Protein AF-X6PDL7-F1 (afdb_monomer_lite)

Secondary structure (DSSP, 8-state):
-PPPPPPHHHHHHHHHHHHHHHSHHHHHHHHHHHHHHHHHHHHHHHTT-EE-S-TT-SEEEEEES-TTHHHHHHHHHHHTT--EEEEE---STT--PEEEEEE--

Sequence (105 aa):
MFSSGLSPPCVAQVLAAFQVIKTDTGKQRMQRLIKNSNLLRQVLRERGFHVMGDEDSAVVPVIIGHPAKMPAFSRKCLEKGVKQNLRSQQYKQSQKKFFFFFFFG

pLDDT: mean 80.41, std 16.52, range [37.81, 96.12]

Organism: Reticulomyxa filosa (NCBI:txid46433)

Foldseek 3Di:
DDDDDDDPVVVVVVVVVVVCCPDPNNVVVLVVLLVVLQVVLVVCVVVVWDWDDDRSDSKIKTKDQDPVCVVVVCVVCVVVVFDWDKDFDDDDDDTTIIIIIGGDD

Radius of gyration: 18.27 Å; chains: 1; bounding box: 45×26×52 Å

Structure (mmCIF, N/CA/C/O backbone):
data_AF-X6PDL7-F1
#
_entry.id   AF-X6PDL7-F1
#
loop_
_atom_site.group_PDB
_atom_site.id
_atom_site.type_symbol
_atom_site.label_atom_id
_atom_site.label_alt_id
_atom_site.label_comp_id
_atom_site.label_asym_id
_atom_site.label_entity_id
_atom_site.label_seq_id
_atom_site.pdbx_PDB_ins_code
_atom_site.Cartn_x
_atom_site.Cartn_y
_atom_site.Cartn_z
_atom_site.occupancy
_atom_site.B_iso_or_equiv
_atom_site.auth_seq_id
_atom_site.auth_comp_id
_atom_site.auth_asym_id
_atom_site.auth_atom_id
_atom_site.pdbx_PDB_model_num
ATOM 1 N N . MET A 1 1 ? 11.871 -3.046 31.155 1.00 40.31 1 MET A N 1
ATOM 2 C CA . MET A 1 1 ? 11.645 -2.028 30.105 1.00 40.31 1 MET A CA 1
ATOM 3 C C . MET A 1 1 ? 10.249 -1.468 30.310 1.00 40.31 1 MET A C 1
ATOM 5 O O . MET A 1 1 ? 9.304 -2.236 30.212 1.00 40.31 1 MET A O 1
ATOM 9 N N . PHE A 1 2 ? 10.112 -0.187 30.648 1.00 44.44 2 PHE A N 1
ATOM 10 C CA . PHE A 1 2 ? 8.810 0.483 30.663 1.00 44.44 2 PHE A CA 1
ATOM 11 C C . PHE A 1 2 ? 8.654 1.215 29.328 1.00 44.44 2 PHE A C 1
ATOM 13 O O . PHE A 1 2 ? 9.497 2.036 28.976 1.00 44.44 2 PHE A O 1
ATOM 20 N N . SER A 1 3 ? 7.633 0.853 28.552 1.00 73.62 3 SER A N 1
ATOM 21 C CA . SER A 1 3 ? 7.269 1.553 27.320 1.00 73.62 3 SER A CA 1
ATOM 22 C C . SER A 1 3 ? 6.230 2.606 27.677 1.00 73.62 3 SER A C 1
ATOM 24 O O . SER A 1 3 ? 5.168 2.275 28.203 1.00 73.62 3 SER A O 1
ATOM 26 N N . SER A 1 4 ? 6.548 3.874 27.433 1.00 76.38 4 SER A N 1
ATOM 27 C CA . SER A 1 4 ? 5.567 4.954 27.510 1.00 76.38 4 SER A CA 1
ATOM 28 C C . SER A 1 4 ? 4.459 4.685 26.489 1.00 76.38 4 SER A C 1
ATOM 30 O O . SER A 1 4 ? 4.750 4.407 25.325 1.00 76.38 4 SER A O 1
ATOM 32 N N . GLY A 1 5 ? 3.199 4.741 26.927 1.00 82.31 5 GLY A N 1
ATOM 33 C CA . GLY A 1 5 ? 2.045 4.546 26.048 1.00 82.31 5 GLY A CA 1
ATOM 34 C C . GLY A 1 5 ? 1.982 5.585 24.922 1.00 82.31 5 GLY A C 1
ATOM 35 O O . GLY A 1 5 ? 2.583 6.657 25.006 1.00 82.31 5 GLY A O 1
ATOM 36 N N . LEU A 1 6 ? 1.235 5.268 23.859 1.00 87.00 6 LEU A N 1
ATOM 37 C CA . LEU A 1 6 ? 0.948 6.217 22.780 1.00 87.00 6 LEU A CA 1
ATOM 38 C C . LEU A 1 6 ? 0.281 7.480 23.342 1.00 87.00 6 LEU A C 1
ATOM 40 O O . LEU A 1 6 ? -0.514 7.406 24.281 1.00 87.00 6 LEU A O 1
ATOM 44 N N . SER A 1 7 ? 0.571 8.638 22.748 1.00 92.06 7 SER A N 1
ATOM 45 C CA . SER A 1 7 ? -0.055 9.889 23.174 1.00 92.06 7 SER A CA 1
ATOM 46 C C . SER A 1 7 ? -1.585 9.817 22.994 1.00 92.06 7 SER A C 1
ATOM 48 O O . SER A 1 7 ? -2.059 9.244 22.004 1.00 92.06 7 SER A O 1
ATOM 50 N N . PRO A 1 8 ? -2.380 10.416 23.904 1.00 90.62 8 PRO A N 1
ATOM 51 C CA . PRO A 1 8 ? -3.838 10.442 23.790 1.00 90.62 8 PRO A CA 1
ATOM 52 C C . PRO A 1 8 ? -4.382 10.848 22.403 1.00 90.62 8 PRO A C 1
ATOM 54 O O . PRO A 1 8 ? -5.282 10.159 21.914 1.00 90.62 8 PRO A O 1
ATOM 57 N N . PRO A 1 9 ? -3.847 11.878 21.704 1.00 92.56 9 PRO A N 1
ATOM 58 C CA . PRO A 1 9 ? -4.336 12.220 20.368 1.00 92.56 9 PRO A CA 1
ATOM 59 C C . PRO A 1 9 ? -4.040 11.141 19.316 1.00 92.56 9 PRO A C 1
ATOM 61 O O . PRO A 1 9 ? -4.887 10.893 18.460 1.00 92.56 9 PRO A O 1
ATOM 64 N N . CYS A 1 10 ? -2.892 10.454 19.379 1.00 92.56 10 CYS A N 1
ATOM 65 C CA . CYS A 1 10 ? -2.592 9.357 18.456 1.00 92.56 10 CYS A CA 1
ATOM 66 C C . CYS A 1 10 ? -3.558 8.182 18.652 1.00 92.56 10 CYS A C 1
ATOM 68 O O . CYS A 1 10 ? -4.046 7.616 17.675 1.00 92.56 10 CYS A O 1
ATOM 70 N N . VAL A 1 11 ? -3.885 7.843 19.903 1.00 93.38 11 VAL A N 1
ATOM 71 C CA . VAL A 1 11 ? -4.859 6.780 20.203 1.00 93.38 11 VAL A CA 1
ATOM 72 C C . VAL A 1 11 ? -6.247 7.154 19.680 1.00 93.38 11 VAL A C 1
ATOM 74 O O . VAL A 1 11 ? -6.884 6.346 19.006 1.00 93.38 11 VAL A O 1
ATOM 77 N N . ALA A 1 12 ? -6.700 8.389 19.918 1.00 93.38 12 ALA A N 1
ATOM 78 C CA . ALA A 1 12 ? -7.985 8.873 19.414 1.00 93.38 12 ALA A CA 1
ATOM 79 C C . ALA A 1 12 ? -8.073 8.826 17.876 1.00 93.38 12 ALA A C 1
ATOM 81 O O . ALA A 1 12 ? -9.084 8.383 17.331 1.00 93.38 12 ALA A O 1
ATOM 82 N N . GLN A 1 13 ? -7.004 9.211 17.170 1.00 94.50 13 GLN A N 1
ATOM 83 C CA . GLN A 1 13 ? -6.942 9.133 15.706 1.00 94.50 13 GLN A CA 1
ATOM 84 C C . GLN A 1 13 ? -7.043 7.693 15.194 1.00 94.50 13 GLN A C 1
ATOM 86 O O . GLN A 1 13 ? -7.795 7.422 14.257 1.00 94.50 13 GLN A O 1
ATOM 91 N N . VAL A 1 14 ? -6.325 6.759 15.823 1.00 93.81 14 VAL A N 1
ATOM 92 C CA . VAL A 1 14 ? -6.379 5.334 15.466 1.00 93.81 14 VAL A CA 1
ATOM 93 C C . VAL A 1 14 ? -7.789 4.774 15.681 1.00 93.81 14 VAL A C 1
ATOM 95 O O . VAL A 1 14 ? -8.319 4.085 14.808 1.00 93.81 14 VAL A O 1
ATOM 98 N N . LEU A 1 15 ? -8.439 5.113 16.800 1.00 94.69 15 LEU A N 1
ATOM 99 C CA . LEU A 1 15 ? -9.817 4.697 17.080 1.00 94.69 15 LEU A CA 1
ATOM 100 C C . LEU A 1 15 ? -10.809 5.255 16.052 1.00 94.69 15 LEU A C 1
ATOM 102 O O . LEU A 1 15 ? -11.639 4.502 15.537 1.00 94.69 15 LEU A O 1
ATOM 106 N N . ALA A 1 16 ? -10.696 6.538 15.702 1.00 93.44 16 ALA A N 1
ATOM 107 C CA . ALA A 1 16 ? -11.534 7.158 14.680 1.00 93.44 16 ALA A CA 1
ATOM 108 C C . ALA A 1 16 ? -11.345 6.491 13.305 1.00 93.44 16 ALA A C 1
ATOM 110 O O . ALA A 1 16 ? -12.324 6.187 12.622 1.00 93.44 16 ALA A O 1
ATOM 111 N N . ALA A 1 17 ? -10.103 6.180 12.916 1.00 93.50 17 ALA A N 1
ATOM 112 C CA . ALA A 1 17 ? -9.821 5.466 11.671 1.00 93.50 17 ALA A CA 1
ATOM 113 C C . ALA A 1 17 ? -10.500 4.085 11.636 1.00 93.50 17 ALA A C 1
ATOM 115 O O . ALA A 1 17 ? -11.139 3.735 10.640 1.00 93.50 17 ALA A O 1
ATOM 116 N N . PHE A 1 18 ? -10.444 3.322 12.733 1.00 95.06 18 PHE A N 1
ATOM 117 C CA . PHE A 1 18 ? -11.134 2.032 12.827 1.00 95.06 18 PHE A CA 1
ATOM 118 C C . PHE A 1 18 ? -12.655 2.153 12.729 1.00 95.06 18 PHE A C 1
ATOM 120 O O . PHE A 1 18 ? -13.296 1.294 12.120 1.00 95.06 18 PHE A O 1
ATOM 127 N N . GLN A 1 19 ? -13.243 3.203 13.303 1.00 95.25 19 GLN A N 1
ATOM 128 C CA . GLN A 1 19 ? -14.677 3.462 13.171 1.00 95.25 19 GLN A CA 1
ATOM 129 C C . GLN A 1 19 ? -15.049 3.746 11.711 1.00 95.25 19 GLN A C 1
ATOM 131 O O . GLN A 1 19 ? -15.981 3.133 11.194 1.00 95.25 19 GLN A O 1
ATOM 136 N N . VAL A 1 20 ? -14.274 4.584 11.013 1.00 94.50 20 VAL A N 1
ATOM 137 C CA . VAL A 1 20 ? -14.504 4.909 9.595 1.00 94.50 20 VAL A CA 1
ATOM 138 C C . VAL A 1 20 ? -14.408 3.670 8.706 1.00 94.50 20 VAL A C 1
ATOM 140 O O . VAL A 1 20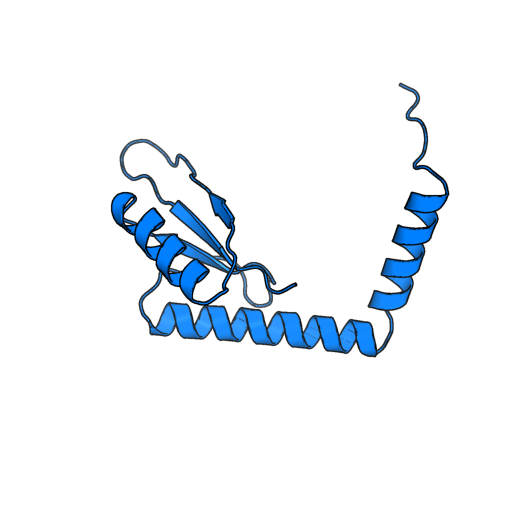 ? -15.265 3.480 7.844 1.00 94.50 20 VAL A O 1
ATOM 143 N N . ILE A 1 21 ? -13.421 2.795 8.922 1.00 93.62 21 ILE A N 1
ATOM 144 C CA . ILE A 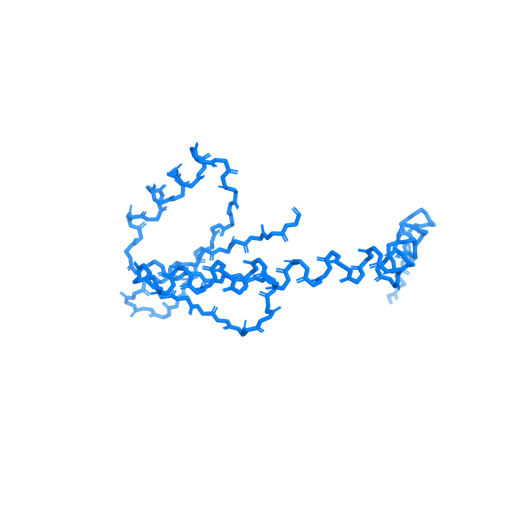1 21 ? -13.242 1.570 8.120 1.00 93.62 21 ILE A CA 1
ATOM 145 C C . ILE A 1 21 ? -14.478 0.656 8.195 1.00 93.62 21 ILE A C 1
ATOM 147 O O . ILE A 1 21 ? -14.819 0.010 7.205 1.00 93.62 21 ILE A O 1
ATOM 151 N N . LYS A 1 22 ? -15.178 0.629 9.337 1.00 93.75 22 LYS A N 1
ATOM 152 C CA . LYS A 1 22 ? -16.377 -0.202 9.547 1.00 93.75 22 LYS A CA 1
ATOM 153 C C . LYS A 1 22 ? -17.646 0.358 8.895 1.00 93.75 22 LYS A C 1
ATOM 155 O O . LYS A 1 22 ? -18.593 -0.403 8.696 1.00 93.75 22 LYS A O 1
ATOM 160 N N . THR A 1 23 ? -17.675 1.650 8.566 1.00 96.12 23 THR A N 1
ATOM 161 C CA . THR A 1 23 ? -18.816 2.279 7.877 1.00 96.12 23 THR A CA 1
ATOM 162 C C . THR A 1 23 ? -18.996 1.733 6.461 1.00 96.12 23 THR A C 1
ATOM 164 O O . THR A 1 23 ? -18.060 1.198 5.861 1.00 96.12 23 THR A O 1
ATOM 167 N N . ASP A 1 24 ? -20.176 1.929 5.874 1.00 95.69 24 ASP A N 1
ATOM 168 C CA . ASP A 1 24 ? -20.428 1.528 4.486 1.00 95.69 24 ASP A CA 1
ATOM 169 C C . ASP A 1 24 ? -19.534 2.282 3.497 1.00 95.69 24 ASP A C 1
ATOM 171 O O . ASP A 1 24 ? -19.018 1.689 2.550 1.00 95.69 24 ASP A O 1
ATOM 175 N N . THR A 1 25 ? -19.230 3.552 3.773 1.00 93.38 25 THR A N 1
ATOM 176 C CA . THR A 1 25 ? -18.228 4.321 3.024 1.00 93.38 25 THR A CA 1
ATOM 177 C C . THR A 1 25 ? -16.844 3.670 3.103 1.00 93.38 25 THR A C 1
ATOM 179 O O . THR A 1 25 ? -16.149 3.575 2.091 1.00 93.38 25 THR A O 1
ATOM 182 N N . GLY A 1 26 ? -16.435 3.190 4.283 1.00 93.06 26 GLY A N 1
ATOM 183 C CA . GLY A 1 26 ? -15.182 2.455 4.482 1.00 93.06 26 GLY A CA 1
ATOM 184 C C . GLY A 1 26 ? -15.129 1.161 3.668 1.00 93.06 26 GLY A C 1
ATOM 185 O O . GLY A 1 26 ? -14.170 0.932 2.926 1.00 93.06 26 GLY A O 1
ATOM 186 N N . LYS A 1 27 ? -16.202 0.364 3.711 1.00 94.44 27 LYS A N 1
ATOM 187 C CA . LYS A 1 27 ? -16.344 -0.863 2.908 1.00 94.44 27 LYS A CA 1
ATOM 188 C C . LYS A 1 27 ? -16.297 -0.579 1.406 1.00 94.44 27 LYS A C 1
ATOM 190 O O . LYS A 1 27 ? -15.583 -1.264 0.679 1.00 94.44 27 LYS A O 1
ATOM 195 N N . GLN A 1 28 ? -16.996 0.455 0.934 1.00 95.50 28 GLN A N 1
ATOM 196 C CA . GLN A 1 28 ? -16.973 0.858 -0.475 1.00 95.50 28 GLN A CA 1
ATOM 197 C C . GLN A 1 28 ? -15.573 1.289 -0.927 1.00 95.50 28 GLN A C 1
ATOM 199 O O . GLN A 1 28 ? -15.141 0.917 -2.018 1.00 95.50 28 GLN A O 1
ATOM 204 N N . ARG A 1 29 ? -14.839 2.047 -0.098 1.00 93.50 29 ARG A N 1
ATOM 205 C CA . ARG A 1 29 ? -13.443 2.425 -0.380 1.00 93.50 29 ARG A CA 1
ATOM 206 C C . ARG A 1 29 ? -12.547 1.193 -0.485 1.00 93.50 29 ARG A C 1
ATOM 208 O O . ARG A 1 29 ? -11.782 1.100 -1.440 1.00 93.50 29 ARG A O 1
ATOM 215 N N . MET A 1 30 ? -12.698 0.228 0.423 1.00 93.19 30 MET A N 1
ATOM 216 C CA . MET A 1 30 ? -11.947 -1.031 0.383 1.00 93.19 30 MET A CA 1
ATOM 217 C C . MET A 1 30 ? -12.248 -1.840 -0.886 1.00 93.19 30 MET A C 1
ATOM 219 O O . MET A 1 30 ? -11.337 -2.289 -1.573 1.00 93.19 30 MET A O 1
ATOM 223 N N . GLN A 1 31 ? -13.523 -1.971 -1.258 1.00 93.56 31 GLN A N 1
ATOM 224 C CA . GLN A 1 31 ? -13.911 -2.668 -2.487 1.00 93.56 31 GLN A CA 1
ATOM 225 C C . GLN A 1 31 ? -13.364 -1.981 -3.743 1.00 93.56 31 GLN A C 1
ATOM 227 O O . GLN A 1 31 ? -12.919 -2.656 -4.668 1.00 93.56 31 GLN A O 1
ATOM 232 N N . ARG A 1 32 ? -13.385 -0.642 -3.791 1.00 93.81 32 ARG A N 1
ATOM 233 C CA . ARG A 1 32 ? -12.783 0.124 -4.894 1.00 93.81 32 ARG A CA 1
ATOM 234 C C . ARG A 1 32 ? -11.276 -0.091 -4.959 1.00 93.81 32 ARG A C 1
ATOM 236 O O . ARG A 1 32 ? -10.759 -0.286 -6.052 1.00 93.81 32 ARG A O 1
ATOM 243 N N . LEU A 1 33 ? -10.595 -0.098 -3.814 1.00 93.00 33 LEU A N 1
ATOM 244 C CA . LEU A 1 33 ? -9.162 -0.369 -3.732 1.00 93.00 33 LEU A CA 1
ATOM 245 C C . LEU A 1 33 ? -8.822 -1.738 -4.332 1.00 93.00 33 LEU A C 1
ATOM 247 O O . LEU A 1 33 ? -8.006 -1.813 -5.244 1.00 93.00 33 LEU A O 1
ATOM 251 N N . ILE A 1 34 ? -9.516 -2.790 -3.895 1.00 92.50 34 ILE A N 1
ATOM 252 C CA . ILE A 1 34 ? -9.329 -4.157 -4.400 1.00 92.50 34 ILE A CA 1
ATOM 253 C C . ILE A 1 34 ? -9.563 -4.221 -5.916 1.00 92.50 34 ILE A C 1
ATOM 255 O O . ILE A 1 34 ? -8.706 -4.695 -6.663 1.00 92.50 34 ILE A O 1
ATOM 259 N N . LYS A 1 35 ? -10.689 -3.671 -6.393 1.00 93.69 35 LYS A N 1
ATOM 260 C CA . LYS A 1 35 ? -11.023 -3.645 -7.826 1.00 93.69 35 LYS A CA 1
ATOM 261 C C . LYS A 1 35 ? -9.961 -2.919 -8.652 1.00 93.69 35 LYS A C 1
ATOM 263 O O . LYS A 1 35 ? -9.547 -3.428 -9.690 1.00 93.69 35 LYS A O 1
ATOM 268 N N . ASN A 1 36 ? -9.499 -1.760 -8.188 1.00 92.00 36 ASN A N 1
ATOM 269 C CA . ASN A 1 36 ? -8.486 -0.970 -8.885 1.00 92.00 36 ASN A CA 1
ATOM 270 C C . ASN A 1 36 ? -7.129 -1.685 -8.918 1.00 92.00 36 ASN A C 1
ATOM 272 O O . ASN A 1 36 ? -6.471 -1.697 -9.959 1.00 92.00 36 ASN A O 1
ATOM 276 N N . SER A 1 37 ? -6.720 -2.313 -7.813 1.00 91.56 37 SER A N 1
ATOM 277 C CA . SER A 1 37 ? -5.467 -3.069 -7.750 1.00 91.56 37 SER A CA 1
ATOM 278 C C . SER A 1 37 ? -5.486 -4.285 -8.675 1.00 91.56 37 SER A C 1
ATOM 280 O O . SER A 1 37 ? -4.515 -4.509 -9.400 1.00 91.56 37 SER A O 1
ATOM 282 N N . ASN A 1 38 ? -6.598 -5.021 -8.727 1.00 92.56 38 ASN A N 1
ATOM 283 C CA . ASN A 1 38 ? -6.746 -6.164 -9.630 1.00 92.56 38 ASN A CA 1
ATOM 284 C C . ASN A 1 38 ? -6.785 -5.725 -11.101 1.00 92.56 38 ASN A C 1
ATOM 286 O O . ASN A 1 38 ? -6.111 -6.330 -11.934 1.00 92.56 38 ASN A O 1
ATOM 290 N N . LEU A 1 39 ? -7.477 -4.623 -11.415 1.00 92.44 39 LEU A N 1
ATOM 291 C CA . LEU A 1 39 ? -7.474 -4.044 -12.761 1.00 92.44 39 LEU A CA 1
ATOM 292 C C . LEU A 1 39 ? -6.057 -3.647 -13.196 1.00 92.44 39 LEU A C 1
ATOM 294 O O . LEU A 1 39 ? -5.629 -3.987 -14.297 1.00 92.44 39 LEU A O 1
ATOM 298 N N . LEU A 1 40 ? -5.298 -2.966 -12.331 1.00 91.06 40 LEU A N 1
ATOM 299 C CA . LEU A 1 40 ? -3.915 -2.605 -12.638 1.00 91.06 40 LEU A CA 1
ATOM 300 C C . LEU A 1 40 ? -3.055 -3.854 -12.873 1.00 91.06 40 LEU A C 1
ATOM 302 O O . LEU A 1 40 ? -2.289 -3.899 -13.838 1.00 91.06 40 LEU A O 1
ATOM 306 N N . ARG A 1 41 ? -3.174 -4.866 -12.006 1.00 91.75 41 ARG A N 1
ATOM 307 C CA . ARG A 1 41 ? -2.440 -6.133 -12.126 1.00 91.75 41 ARG A CA 1
ATOM 308 C C . ARG A 1 41 ? -2.736 -6.818 -13.457 1.00 91.75 41 ARG A C 1
ATOM 310 O O . ARG A 1 41 ? -1.797 -7.220 -14.143 1.00 91.75 41 ARG A O 1
ATOM 317 N N . GLN A 1 42 ? -4.010 -6.904 -13.832 1.00 92.69 42 GLN A N 1
ATOM 318 C CA . GLN A 1 42 ? -4.448 -7.479 -15.098 1.00 92.69 42 GLN A CA 1
ATOM 319 C C . GLN A 1 42 ? -3.844 -6.723 -16.287 1.00 92.69 42 GLN A C 1
ATOM 321 O O . GLN A 1 42 ? -3.147 -7.326 -17.100 1.00 92.69 42 GLN A O 1
ATOM 326 N N . VAL A 1 43 ? -4.018 -5.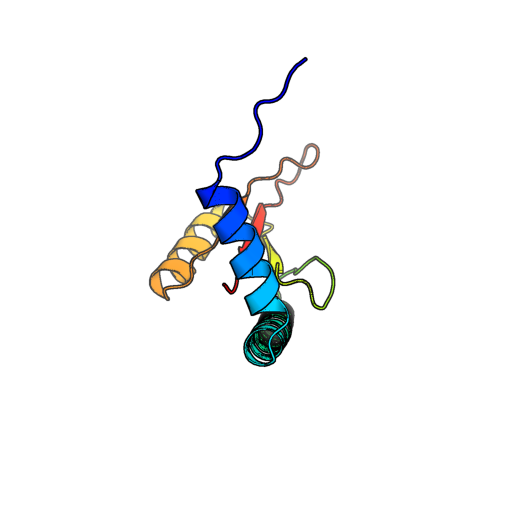399 -16.347 1.00 92.12 43 VAL A N 1
ATOM 327 C CA . VAL A 1 43 ? -3.515 -4.580 -17.463 1.00 92.12 43 VAL A CA 1
ATOM 328 C C . VAL A 1 43 ? -1.992 -4.668 -17.579 1.00 92.12 43 VAL A C 1
ATOM 330 O O . VAL A 1 43 ? -1.454 -4.743 -18.680 1.00 92.12 43 VAL A O 1
ATOM 333 N N . LEU A 1 44 ? -1.258 -4.690 -16.466 1.00 90.50 44 LEU A N 1
ATOM 334 C CA . LEU A 1 44 ? 0.198 -4.841 -16.501 1.00 90.50 44 LEU A CA 1
ATOM 335 C C . LEU A 1 44 ? 0.623 -6.219 -17.031 1.00 90.50 44 LEU A C 1
ATOM 337 O O . LEU A 1 44 ? 1.539 -6.282 -17.853 1.00 90.50 44 LEU A O 1
ATOM 341 N N . ARG A 1 45 ? -0.053 -7.301 -16.617 1.00 90.38 45 ARG A N 1
ATOM 342 C CA . ARG A 1 45 ? 0.196 -8.655 -17.144 1.00 90.38 45 ARG A CA 1
ATOM 343 C C . ARG A 1 45 ? -0.091 -8.733 -18.645 1.00 90.38 45 ARG A C 1
ATOM 345 O O . ARG A 1 45 ? 0.752 -9.224 -19.389 1.00 90.38 45 ARG A O 1
ATOM 352 N N . GLU A 1 46 ? -1.216 -8.181 -19.101 1.00 92.56 46 GLU A N 1
ATOM 353 C CA . GLU A 1 46 ? -1.586 -8.110 -20.526 1.00 92.56 46 GLU A CA 1
ATOM 354 C C . GLU A 1 46 ? -0.562 -7.330 -21.363 1.00 92.56 46 GLU A C 1
ATOM 356 O O . GLU A 1 46 ? -0.298 -7.662 -22.515 1.00 92.56 46 GLU A O 1
ATOM 361 N N . ARG A 1 47 ? 0.069 -6.305 -20.779 1.00 88.94 47 ARG A N 1
ATOM 362 C CA . ARG A 1 47 ? 1.130 -5.513 -21.424 1.00 88.94 47 ARG A CA 1
ATOM 363 C C . ARG A 1 47 ? 2.515 -6.167 -21.345 1.00 88.94 47 ARG A C 1
ATOM 365 O O . ARG A 1 47 ? 3.501 -5.529 -21.711 1.00 88.94 47 ARG A O 1
ATOM 372 N N . GLY A 1 48 ? 2.602 -7.414 -20.878 1.00 87.50 48 GLY A N 1
ATOM 373 C CA . GLY A 1 48 ? 3.832 -8.206 -20.838 1.00 87.50 48 GLY A CA 1
ATOM 374 C C . GLY A 1 48 ? 4.738 -7.924 -19.638 1.00 87.50 48 GLY A C 1
ATOM 375 O O . GLY A 1 48 ? 5.891 -8.359 -19.627 1.00 87.50 48 GLY A O 1
ATOM 376 N N . PHE A 1 49 ? 4.259 -7.203 -18.619 1.00 86.69 49 PHE A N 1
ATOM 377 C CA . PHE A 1 49 ? 5.012 -7.034 -17.379 1.00 86.69 49 PHE A CA 1
ATOM 378 C C . PHE A 1 49 ? 4.881 -8.269 -16.488 1.00 86.69 49 PHE A C 1
ATOM 380 O O . PHE A 1 49 ? 3.812 -8.862 -16.347 1.00 86.69 49 PHE A O 1
ATOM 387 N N . HIS A 1 50 ? 5.973 -8.619 -15.810 1.00 87.69 50 HIS A N 1
ATOM 388 C CA . HIS A 1 50 ? 5.956 -9.675 -14.809 1.00 87.69 50 HIS A CA 1
ATOM 389 C C . HIS A 1 50 ? 5.486 -9.106 -13.462 1.00 87.69 50 HIS A C 1
ATOM 391 O O . HIS A 1 50 ? 6.237 -8.407 -12.775 1.00 87.69 50 HIS A O 1
ATOM 397 N N . VAL A 1 51 ? 4.225 -9.377 -13.117 1.00 87.56 51 VAL A N 1
ATOM 398 C CA . VAL A 1 51 ? 3.564 -8.894 -11.894 1.00 87.56 51 VAL A CA 1
ATOM 399 C C . VAL A 1 51 ? 3.475 -10.022 -10.868 1.00 87.56 51 VAL A C 1
ATOM 401 O O . VAL A 1 51 ? 2.951 -11.091 -11.181 1.00 87.56 51 VAL A O 1
ATOM 404 N N . MET A 1 52 ? 3.963 -9.778 -9.650 1.00 83.62 52 MET A N 1
ATOM 405 C CA . MET A 1 52 ? 3.916 -10.727 -8.531 1.00 83.62 52 MET A CA 1
ATOM 406 C C . MET A 1 52 ? 2.857 -10.350 -7.485 1.00 83.62 52 MET A C 1
ATOM 408 O O . MET A 1 52 ? 2.236 -9.293 -7.570 1.00 83.62 52 MET A O 1
ATOM 412 N N . GLY A 1 53 ? 2.720 -11.195 -6.460 1.00 82.88 53 GLY A N 1
ATOM 413 C CA . GLY A 1 53 ? 1.841 -10.988 -5.312 1.00 82.88 53 GLY A CA 1
ATOM 414 C C . GLY A 1 53 ? 0.455 -11.591 -5.507 1.00 82.88 53 GLY A C 1
ATOM 415 O O . GLY A 1 53 ? 0.093 -11.992 -6.615 1.00 82.88 53 GLY A O 1
ATOM 416 N N . ASP A 1 54 ? -0.292 -11.636 -4.410 1.00 86.44 54 ASP A N 1
ATOM 417 C CA . ASP A 1 54 ? -1.616 -12.251 -4.363 1.00 86.44 54 ASP A CA 1
ATOM 418 C C . ASP A 1 54 ? -2.690 -11.343 -4.971 1.00 86.44 54 ASP A C 1
ATOM 420 O O . ASP A 1 54 ? -2.568 -10.108 -4.979 1.00 86.44 54 ASP A O 1
ATOM 424 N N . GLU A 1 55 ? -3.753 -11.969 -5.475 1.00 83.56 55 GLU A N 1
ATOM 425 C CA . GLU A 1 55 ? -4.971 -11.260 -5.866 1.00 83.56 55 GLU A CA 1
ATOM 426 C C . GLU A 1 55 ? -5.610 -10.584 -4.643 1.00 83.56 55 GLU A C 1
ATOM 428 O O . GLU A 1 55 ? -5.378 -10.979 -3.502 1.00 83.56 55 GLU A O 1
ATOM 433 N N . ASP A 1 56 ? -6.339 -9.493 -4.875 1.00 85.25 56 ASP A N 1
ATOM 434 C CA . ASP A 1 56 ? -6.941 -8.626 -3.846 1.00 85.25 56 ASP A CA 1
ATOM 435 C C . ASP A 1 56 ? -5.956 -7.868 -2.942 1.00 85.25 56 ASP A C 1
ATOM 437 O O . ASP A 1 56 ? -6.357 -7.002 -2.159 1.00 85.25 56 ASP A O 1
ATOM 441 N N . SER A 1 57 ? -4.649 -8.092 -3.100 1.00 88.00 57 SER A N 1
ATOM 442 C CA . SER A 1 57 ? -3.646 -7.255 -2.455 1.00 88.00 57 SER A CA 1
ATOM 443 C C . SER A 1 57 ? -3.657 -5.848 -3.049 1.00 88.00 57 SER A C 1
ATOM 445 O O . SER A 1 57 ? -3.492 -5.661 -4.262 1.00 88.00 57 SER A O 1
ATOM 447 N N . ALA A 1 58 ? -3.769 -4.848 -2.169 1.00 85.69 58 ALA A N 1
ATOM 448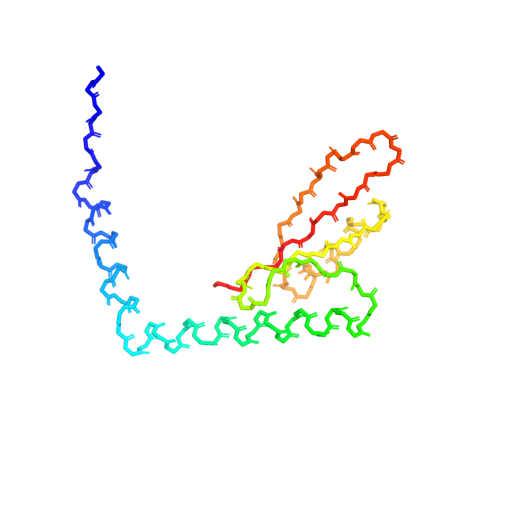 C CA . ALA A 1 58 ? -3.658 -3.431 -2.513 1.00 85.69 58 ALA A CA 1
ATOM 449 C C . ALA A 1 58 ? -2.288 -3.072 -3.119 1.00 85.69 58 ALA A C 1
ATOM 451 O O . ALA A 1 58 ? -2.149 -2.046 -3.783 1.00 85.69 58 ALA A O 1
ATOM 452 N N . VAL A 1 59 ? -1.285 -3.924 -2.900 1.00 86.81 59 VAL A N 1
ATOM 453 C CA . VAL A 1 59 ? 0.079 -3.756 -3.382 1.00 86.81 59 VAL A CA 1
ATOM 454 C C . VAL A 1 59 ? 0.251 -4.538 -4.686 1.00 86.81 59 VAL A C 1
ATOM 456 O O . VAL A 1 59 ? 0.042 -5.751 -4.718 1.00 86.81 59 VAL A O 1
ATOM 459 N N . VAL A 1 60 ? 0.682 -3.857 -5.756 1.00 89.19 60 VAL A N 1
ATOM 460 C CA . VAL A 1 60 ? 0.936 -4.474 -7.076 1.00 89.19 60 VAL A CA 1
ATOM 461 C C . VAL A 1 60 ? 2.433 -4.421 -7.417 1.00 89.19 60 VAL A C 1
ATOM 463 O O . VAL A 1 60 ? 2.904 -3.421 -7.966 1.00 89.19 60 VAL A O 1
ATOM 466 N N . PRO A 1 61 ? 3.203 -5.466 -7.058 1.00 87.06 61 PRO A N 1
ATOM 467 C CA . PRO A 1 61 ? 4.620 -5.564 -7.367 1.00 87.06 61 PRO A CA 1
ATOM 468 C C . PRO A 1 61 ? 4.924 -5.925 -8.830 1.00 87.06 61 PRO A C 1
ATOM 470 O O . PRO A 1 61 ? 4.529 -6.989 -9.302 1.00 87.06 61 PRO A O 1
ATOM 473 N N . VAL A 1 62 ? 5.716 -5.104 -9.521 1.00 86.62 62 VAL A N 1
ATOM 474 C CA . VAL A 1 62 ? 6.189 -5.362 -10.896 1.00 86.62 62 VAL A CA 1
ATOM 475 C C . VAL A 1 62 ? 7.698 -5.556 -10.928 1.00 86.62 62 VAL A C 1
ATOM 477 O O . VAL A 1 62 ? 8.433 -4.726 -10.393 1.00 86.62 62 VAL A O 1
ATOM 480 N N . ILE A 1 63 ? 8.171 -6.609 -11.598 1.00 83.19 63 ILE A N 1
ATOM 481 C CA . ILE A 1 63 ? 9.601 -6.856 -11.795 1.00 83.19 63 ILE A CA 1
ATOM 482 C C . ILE A 1 63 ? 10.072 -6.250 -13.115 1.00 83.19 63 ILE A C 1
ATOM 484 O O . ILE A 1 63 ? 9.598 -6.613 -14.191 1.00 83.19 63 ILE A O 1
ATOM 488 N N . ILE A 1 64 ? 11.093 -5.397 -13.035 1.00 80.38 64 ILE A N 1
ATOM 489 C CA . ILE A 1 64 ? 11.842 -4.918 -14.199 1.00 80.38 64 ILE A CA 1
ATOM 490 C C . ILE A 1 64 ? 13.193 -5.634 -14.218 1.00 80.38 64 ILE A C 1
ATOM 492 O O . ILE A 1 64 ? 14.039 -5.420 -13.350 1.00 80.38 64 ILE A O 1
ATOM 496 N N . GLY A 1 65 ? 13.393 -6.498 -15.217 1.00 73.38 65 GLY A N 1
ATOM 497 C CA . GLY A 1 65 ? 14.606 -7.314 -15.347 1.00 73.38 65 GLY A CA 1
ATOM 498 C C . GLY A 1 65 ? 15.857 -6.535 -15.764 1.00 73.38 65 GLY A C 1
ATOM 499 O O . GLY A 1 65 ? 16.963 -7.031 -15.588 1.00 73.38 65 GLY A O 1
ATOM 500 N N . HIS A 1 66 ? 15.707 -5.316 -16.296 1.00 78.38 66 HIS A N 1
ATOM 501 C CA . HIS A 1 66 ? 16.842 -4.494 -16.709 1.00 78.38 66 HIS A CA 1
ATOM 502 C C . HIS A 1 66 ? 16.945 -3.205 -15.875 1.00 78.38 66 HIS A C 1
ATOM 504 O O . HIS A 1 66 ? 16.109 -2.309 -16.036 1.00 78.38 66 HIS A O 1
ATOM 510 N N . PRO A 1 67 ? 17.977 -3.059 -15.022 1.00 70.88 67 PRO A N 1
ATOM 511 C CA . PRO A 1 67 ? 18.081 -1.936 -14.090 1.00 70.88 67 PRO A CA 1
ATOM 512 C C . PRO A 1 67 ? 18.177 -0.575 -14.786 1.00 70.88 67 PRO A C 1
ATOM 514 O O . PRO A 1 67 ? 17.616 0.396 -14.290 1.00 70.88 67 PRO A O 1
ATOM 517 N N . ALA A 1 68 ? 18.804 -0.492 -15.964 1.00 78.12 68 ALA A N 1
ATOM 518 C CA . ALA A 1 68 ? 18.924 0.770 -16.698 1.00 78.12 68 ALA A CA 1
ATOM 519 C C . ALA A 1 68 ? 17.572 1.297 -17.222 1.00 78.12 68 ALA A C 1
ATOM 521 O O . ALA A 1 68 ? 17.395 2.503 -17.385 1.00 78.12 68 ALA A O 1
ATOM 522 N N . LYS A 1 69 ? 16.583 0.414 -17.439 1.00 79.75 69 LYS A N 1
ATOM 523 C CA . LYS A 1 69 ? 15.226 0.804 -17.868 1.00 79.75 69 LYS A CA 1
ATOM 524 C C . LYS A 1 69 ? 14.365 1.316 -16.714 1.00 79.75 69 LYS A C 1
ATOM 526 O O . LYS A 1 69 ? 13.375 2.002 -16.959 1.00 79.75 69 LYS A O 1
ATOM 531 N N . MET A 1 70 ? 14.734 1.026 -15.467 1.00 79.62 70 MET A N 1
ATOM 532 C CA . MET A 1 70 ? 13.919 1.361 -14.302 1.00 79.62 70 MET A CA 1
ATOM 533 C C . MET A 1 70 ? 13.779 2.880 -14.068 1.00 79.62 70 MET A C 1
ATOM 535 O O . MET A 1 70 ? 12.643 3.332 -13.913 1.00 79.62 70 MET A O 1
ATOM 539 N N . PRO A 1 71 ? 14.848 3.706 -14.099 1.00 82.56 71 PRO A N 1
ATOM 540 C CA . PRO A 1 71 ? 14.699 5.156 -13.962 1.00 82.56 71 PRO A CA 1
ATOM 541 C C . PRO A 1 71 ? 13.855 5.766 -15.084 1.00 82.56 71 PRO A C 1
ATOM 543 O O . PRO A 1 71 ? 13.048 6.656 -14.833 1.00 82.56 71 PRO A O 1
ATOM 546 N N . ALA A 1 72 ? 14.002 5.266 -16.316 1.00 84.94 72 ALA A N 1
ATOM 547 C CA . ALA A 1 72 ? 13.216 5.726 -17.458 1.00 84.94 72 ALA A CA 1
ATOM 548 C C . ALA A 1 72 ? 11.726 5.382 -17.306 1.00 84.94 72 ALA A C 1
ATOM 550 O O . ALA A 1 72 ? 10.875 6.225 -17.578 1.00 84.94 72 ALA A O 1
ATOM 551 N N . PHE A 1 73 ? 11.407 4.176 -16.826 1.00 83.81 73 PHE A N 1
ATOM 552 C CA . PHE A 1 73 ? 10.035 3.781 -16.505 1.00 83.81 73 PHE A CA 1
ATOM 553 C C . PHE A 1 73 ? 9.444 4.660 -15.397 1.00 83.81 73 PHE A C 1
ATOM 555 O O . PHE A 1 73 ? 8.359 5.209 -15.565 1.00 83.81 73 PHE A O 1
ATOM 562 N N . SER A 1 74 ? 10.194 4.886 -14.313 1.00 84.19 74 SER A N 1
ATOM 563 C CA . SER A 1 74 ? 9.748 5.758 -13.224 1.00 84.19 74 SER A CA 1
ATOM 564 C C . SER A 1 74 ? 9.484 7.191 -13.689 1.00 84.19 74 SER A C 1
ATOM 566 O O . SER A 1 74 ? 8.473 7.774 -13.310 1.00 84.19 74 SER A O 1
ATOM 568 N N . ARG A 1 75 ? 10.358 7.771 -14.522 1.00 86.12 75 ARG A N 1
ATOM 569 C CA . ARG A 1 75 ? 10.141 9.124 -15.059 1.00 86.12 75 ARG A CA 1
ATOM 570 C C . ARG A 1 75 ? 8.860 9.204 -15.886 1.00 86.12 75 ARG A C 1
ATOM 572 O O . ARG A 1 75 ? 8.037 10.065 -15.613 1.00 86.12 75 ARG A O 1
ATOM 579 N N . LYS A 1 76 ? 8.629 8.244 -16.787 1.00 86.62 76 LYS A N 1
ATOM 580 C CA . LYS A 1 76 ? 7.397 8.183 -17.594 1.00 86.62 76 LYS A CA 1
ATOM 581 C C . LYS A 1 76 ? 6.130 8.042 -16.751 1.00 86.62 76 LYS A C 1
ATOM 583 O O . LYS A 1 76 ? 5.091 8.583 -17.112 1.00 86.62 76 LYS A O 1
ATOM 588 N N . CYS A 1 77 ? 6.183 7.293 -15.651 1.00 85.75 77 CYS A N 1
ATOM 589 C CA . CYS A 1 77 ? 5.050 7.194 -14.734 1.00 85.75 77 CYS A CA 1
ATOM 590 C C . CYS A 1 77 ? 4.832 8.507 -13.964 1.00 85.75 77 CYS A C 1
ATOM 592 O O . CYS A 1 77 ? 3.691 8.948 -13.848 1.00 85.75 77 CYS A O 1
ATOM 594 N N . LEU A 1 78 ? 5.910 9.168 -13.525 1.00 87.12 78 LEU A N 1
ATOM 595 C CA . LEU A 1 78 ? 5.839 10.456 -12.829 1.00 87.12 78 LEU A CA 1
ATOM 596 C C . LEU A 1 78 ? 5.307 11.579 -13.734 1.00 87.12 78 LEU A C 1
ATOM 598 O O . LEU A 1 78 ? 4.474 12.361 -13.29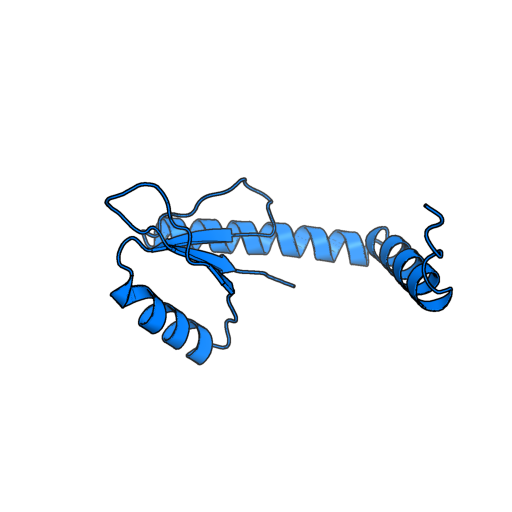2 1.00 87.12 78 LEU A O 1
ATOM 602 N N . GLU A 1 79 ? 5.719 11.618 -15.004 1.00 88.75 79 GLU A N 1
ATOM 603 C CA . GLU A 1 79 ? 5.184 12.531 -16.031 1.00 88.75 79 GLU A CA 1
ATOM 604 C C . GLU A 1 79 ? 3.669 12.369 -16.218 1.00 88.75 79 GLU A C 1
ATOM 606 O O . GLU A 1 79 ? 2.969 13.325 -16.535 1.00 88.75 79 GLU A O 1
ATOM 611 N N . LYS A 1 80 ? 3.145 11.161 -15.980 1.00 86.56 80 LYS A N 1
ATOM 612 C CA . LYS A 1 80 ? 1.708 10.854 -16.014 1.00 86.56 80 LYS A CA 1
ATOM 613 C C . LYS A 1 80 ? 1.013 11.044 -14.661 1.00 86.56 80 LYS A C 1
ATOM 615 O O . LYS A 1 80 ? -0.128 10.618 -14.506 1.00 86.56 80 LYS A O 1
ATOM 620 N N . GLY A 1 81 ? 1.692 11.633 -13.676 1.00 84.25 81 GLY A N 1
ATOM 621 C CA . GLY A 1 81 ? 1.159 11.866 -12.331 1.00 84.25 81 GLY A CA 1
ATOM 622 C C . GLY A 1 81 ? 1.055 10.609 -11.465 1.00 84.25 81 GLY A C 1
ATOM 623 O O . GLY A 1 81 ? 0.447 10.650 -10.397 1.00 84.25 81 GLY A O 1
ATOM 624 N N . VAL A 1 82 ? 1.641 9.486 -11.888 1.00 83.38 82 VAL A N 1
ATOM 625 C CA . VAL A 1 82 ? 1.614 8.240 -11.119 1.00 83.38 82 VAL A CA 1
ATOM 626 C C . VAL A 1 82 ? 2.847 8.175 -10.230 1.00 83.38 82 VAL A C 1
ATOM 628 O O . VAL A 1 82 ? 3.984 8.155 -10.707 1.00 83.38 82 VAL A O 1
ATOM 631 N N . LYS A 1 83 ? 2.615 8.154 -8.915 1.00 80.56 83 LYS A N 1
ATOM 632 C CA . LYS A 1 83 ? 3.668 7.981 -7.918 1.00 80.56 83 LYS A CA 1
ATOM 633 C C . LYS A 1 83 ? 3.851 6.501 -7.607 1.00 80.56 83 LYS A C 1
ATOM 635 O O . LYS A 1 83 ? 2.897 5.751 -7.422 1.00 80.56 83 LYS A O 1
ATOM 640 N N . GLN A 1 84 ? 5.107 6.111 -7.488 1.00 78.56 84 GLN A N 1
ATOM 641 C CA . GLN A 1 84 ? 5.532 4.743 -7.232 1.00 78.56 84 GLN A CA 1
ATOM 642 C C . GLN A 1 84 ? 6.637 4.700 -6.197 1.00 78.56 84 GLN A C 1
ATOM 644 O O . GLN A 1 84 ? 7.412 5.647 -6.054 1.00 78.56 84 GLN A O 1
ATOM 649 N N . ASN A 1 85 ? 6.755 3.550 -5.544 1.00 79.12 85 ASN A N 1
ATOM 650 C CA . ASN A 1 85 ? 7.900 3.246 -4.707 1.00 79.12 85 ASN A CA 1
ATOM 651 C C . ASN A 1 85 ? 8.838 2.291 -5.446 1.00 79.12 85 ASN A C 1
ATOM 653 O O . ASN A 1 85 ? 8.448 1.191 -5.848 1.00 79.12 85 ASN A O 1
ATOM 657 N N . LEU A 1 86 ? 10.086 2.730 -5.606 1.00 74.69 86 LEU A N 1
ATOM 658 C CA . LEU A 1 86 ? 11.174 1.947 -6.177 1.00 74.69 86 LEU A CA 1
ATOM 659 C C . LEU A 1 86 ? 11.908 1.234 -5.047 1.00 74.69 86 LEU A C 1
ATOM 661 O O . LEU A 1 86 ? 12.373 1.877 -4.106 1.00 74.69 86 LEU A O 1
ATOM 665 N N . ARG A 1 87 ? 12.054 -0.088 -5.148 1.00 68.50 87 ARG A N 1
ATOM 666 C CA . ARG A 1 87 ? 12.961 -0.836 -4.272 1.00 68.50 87 ARG A CA 1
ATOM 667 C C . ARG A 1 87 ? 13.959 -1.640 -5.090 1.00 68.50 87 ARG A C 1
ATOM 669 O O . ARG A 1 87 ? 13.592 -2.491 -5.901 1.00 68.50 87 ARG A O 1
ATOM 676 N N . SER A 1 88 ? 15.237 -1.390 -4.821 1.00 61.09 88 SER A N 1
ATOM 677 C CA . SER A 1 88 ? 16.324 -2.301 -5.158 1.00 61.09 88 SER A CA 1
ATOM 678 C C . SER A 1 88 ? 16.327 -3.457 -4.165 1.00 61.09 88 SER A C 1
ATOM 680 O O . SER A 1 88 ? 16.541 -3.226 -2.977 1.00 61.09 88 SER A O 1
ATOM 682 N N . GLN A 1 89 ? 16.114 -4.686 -4.628 1.00 55.06 89 GLN A N 1
ATOM 683 C CA . GLN A 1 89 ? 16.383 -5.877 -3.822 1.00 55.06 89 GLN A CA 1
ATOM 684 C C . GLN A 1 89 ? 17.598 -6.595 -4.408 1.00 55.06 89 GLN A C 1
ATOM 686 O O . GLN A 1 89 ? 17.660 -6.875 -5.607 1.00 55.06 89 GLN A O 1
ATOM 691 N N . GLN A 1 90 ? 18.598 -6.858 -3.569 1.00 43.50 90 GLN A N 1
ATOM 692 C CA . GLN A 1 90 ? 19.731 -7.701 -3.933 1.00 43.50 90 GLN A CA 1
ATOM 693 C C . GLN A 1 90 ? 19.304 -9.161 -3.748 1.00 43.50 90 GLN A C 1
ATOM 695 O O . GLN A 1 90 ? 19.358 -9.693 -2.647 1.00 43.50 90 GLN A O 1
ATOM 700 N N . TYR A 1 91 ? 18.847 -9.810 -4.818 1.00 42.16 91 TYR A N 1
ATOM 701 C CA . TYR A 1 91 ? 18.725 -11.268 -4.838 1.00 42.16 91 TYR A CA 1
ATOM 702 C C . TYR A 1 91 ? 20.024 -11.863 -5.405 1.00 42.16 91 TYR A C 1
ATOM 704 O O . TYR A 1 91 ? 20.605 -11.289 -6.327 1.00 42.16 91 TYR A O 1
ATOM 712 N N . LYS A 1 92 ? 20.500 -12.962 -4.804 1.00 37.81 92 LYS A N 1
ATOM 713 C CA . LYS A 1 92 ? 21.807 -13.621 -5.015 1.00 37.81 92 LYS A CA 1
ATOM 714 C C . LYS A 1 92 ? 22.425 -13.445 -6.419 1.00 37.81 92 LYS A C 1
ATOM 716 O O . LYS A 1 92 ? 21.845 -13.834 -7.427 1.00 37.81 92 LYS A O 1
ATOM 721 N N . GLN A 1 93 ? 23.633 -12.875 -6.417 1.00 38.66 93 GLN A N 1
ATOM 722 C CA . GLN A 1 93 ? 24.772 -13.039 -7.336 1.00 38.66 93 GLN A CA 1
ATOM 723 C C . GLN A 1 93 ? 24.479 -13.589 -8.746 1.00 38.66 93 GLN A C 1
ATOM 725 O O . GLN A 1 93 ? 24.931 -14.672 -9.080 1.0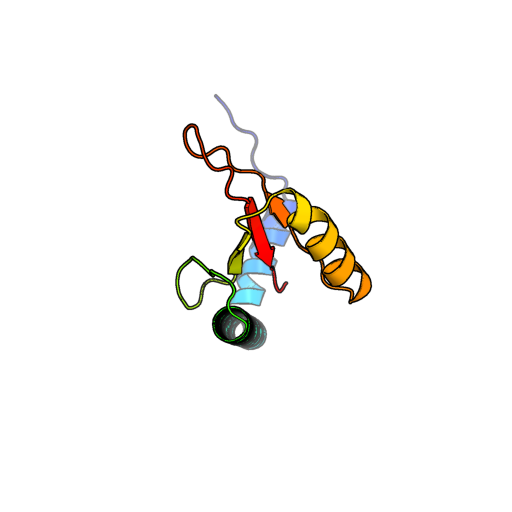0 38.66 93 GLN A O 1
ATOM 730 N N . SER A 1 94 ? 23.724 -12.837 -9.559 1.00 46.53 94 SER A N 1
ATOM 731 C CA . SER A 1 94 ? 24.014 -12.574 -10.991 1.00 46.53 94 SER A CA 1
ATOM 732 C C . SER A 1 94 ? 22.926 -11.720 -11.676 1.00 46.53 94 SER A C 1
ATOM 734 O O . SER A 1 94 ? 23.154 -11.185 -12.753 1.00 46.53 94 SER A O 1
ATOM 736 N N . GLN A 1 95 ? 21.737 -11.532 -11.077 1.00 41.53 95 GLN A N 1
ATOM 737 C CA . GLN A 1 95 ? 20.647 -10.757 -11.701 1.00 41.53 95 GLN A CA 1
ATOM 738 C C . GLN A 1 95 ? 19.910 -9.874 -10.677 1.00 41.53 95 GLN A C 1
ATOM 740 O O . GLN A 1 95 ? 19.081 -10.353 -9.904 1.00 41.53 95 GLN A O 1
ATOM 745 N N . LYS A 1 96 ? 20.187 -8.561 -10.668 1.00 45.56 96 LYS A N 1
ATOM 746 C CA . LYS A 1 96 ? 19.439 -7.589 -9.845 1.00 45.56 96 LYS A CA 1
ATOM 747 C C . LYS A 1 96 ? 18.009 -7.457 -10.394 1.00 45.56 96 LYS A C 1
ATOM 749 O O . LYS A 1 96 ? 17.818 -6.840 -11.439 1.00 45.56 96 LYS A O 1
ATOM 754 N N . LYS A 1 97 ? 17.005 -8.001 -9.697 1.00 50.25 97 LYS A N 1
ATOM 755 C CA . LYS A 1 97 ? 15.578 -7.789 -10.007 1.00 50.25 97 LYS A CA 1
ATOM 756 C C . LYS A 1 97 ? 15.048 -6.612 -9.191 1.00 50.25 97 LYS A C 1
ATOM 758 O O . LYS A 1 97 ? 15.141 -6.610 -7.966 1.00 50.25 97 LYS A O 1
ATOM 763 N N . PHE A 1 98 ? 14.500 -5.609 -9.868 1.00 52.72 98 PHE A N 1
ATOM 764 C CA . PHE A 1 98 ? 13.945 -4.423 -9.219 1.00 52.72 98 PHE A CA 1
ATOM 765 C C . PHE A 1 98 ? 12.428 -4.493 -9.155 1.00 52.72 98 PHE A C 1
ATOM 767 O O . PHE A 1 98 ? 11.789 -4.878 -10.134 1.00 52.72 98 PHE A O 1
ATOM 774 N N . PHE A 1 99 ? 11.884 -4.105 -8.002 1.00 54.53 99 PHE A N 1
ATOM 775 C CA . PHE A 1 99 ? 10.456 -4.116 -7.724 1.00 54.53 99 PHE A CA 1
ATOM 776 C C . PHE A 1 99 ? 9.868 -2.716 -7.801 1.00 54.53 99 PHE A C 1
ATOM 778 O O . PHE A 1 99 ? 10.400 -1.763 -7.223 1.00 54.53 99 PHE A O 1
ATOM 785 N N . PHE A 1 100 ? 8.725 -2.632 -8.464 1.00 58.94 100 PHE A N 1
ATOM 786 C CA . PHE A 1 100 ? 7.889 -1.451 -8.516 1.00 58.94 100 PHE A CA 1
ATOM 787 C C . PHE A 1 100 ? 6.614 -1.706 -7.737 1.00 58.94 100 PHE A C 1
ATOM 789 O O . PHE A 1 100 ? 5.919 -2.674 -8.025 1.00 58.94 100 PHE A O 1
ATOM 796 N N . PHE A 1 101 ? 6.305 -0.850 -6.772 1.00 57.81 101 PHE A N 1
ATOM 797 C CA . PHE A 1 101 ? 5.068 -0.951 -6.014 1.00 57.81 101 PHE A CA 1
ATOM 798 C C . PHE A 1 101 ? 4.160 0.216 -6.376 1.00 57.81 101 PHE A C 1
ATOM 800 O O . PHE A 1 101 ? 4.472 1.369 -6.058 1.00 57.81 101 PHE A O 1
ATOM 807 N N . PHE A 1 102 ? 3.042 -0.094 -7.026 1.00 60.19 102 PHE A N 1
ATOM 808 C CA . PHE A 1 102 ? 1.931 0.841 -7.146 1.00 60.19 102 PHE A CA 1
ATOM 809 C C . PHE A 1 102 ? 1.068 0.744 -5.888 1.00 60.19 102 PHE A C 1
ATOM 811 O O . PHE A 1 102 ? 0.682 -0.354 -5.483 1.00 60.19 102 PHE A O 1
ATOM 818 N N . PHE A 1 103 ? 0.801 1.895 -5.276 1.00 55.72 103 PHE A N 1
ATOM 819 C CA . PHE A 1 103 ? -0.139 2.044 -4.172 1.00 55.72 103 PHE A CA 1
ATOM 820 C C . PHE A 1 103 ? -1.303 2.894 -4.668 1.00 55.72 103 PHE A C 1
ATOM 822 O O . PHE A 1 103 ? -1.090 4.018 -5.117 1.00 55.72 103 PHE A O 1
ATOM 829 N N . PHE A 1 104 ? -2.516 2.359 -4.584 1.00 51.84 104 PHE A N 1
ATOM 830 C CA . PHE A 1 104 ? -3.729 3.159 -4.699 1.00 51.84 104 PHE A CA 1
ATOM 831 C C . PHE A 1 104 ? -4.171 3.496 -3.276 1.00 51.84 104 PHE A C 1
ATOM 833 O O . PHE A 1 104 ? -4.497 2.601 -2.503 1.00 51.84 104 PHE A O 1
ATOM 840 N N . GLY A 1 105 ? -4.103 4.768 -2.901 1.00 44.50 105 GLY A N 1
ATOM 841 C CA . GLY A 1 105 ? -4.461 5.269 -1.576 1.00 44.50 105 GLY A CA 1
ATOM 842 C C . GLY A 1 105 ? -4.868 6.722 -1.663 1.00 44.50 105 GLY A C 1
ATOM 843 O O . GLY A 1 105 ? -4.242 7.433 -2.480 1.00 44.50 105 GLY A O 1
#

InterPro domains:
  IPR004839 Aminotransferase, class I/classII, large domain [PF00155] (2-82)
  IPR015421 Pyridoxal phosphate-dependent transferase, major domain [G3DSA:3.40.640.10] (1-26)
  IPR015422 Pyridoxal phosphate-dependent transferase, small domain [G3DSA:3.90.1150.10] (27-85)
  IPR015424 Pyridoxal phosphate-dependent transferase [SSF53383] (1-83)
  IPR050087 8-amino-7-oxononanoate synthase class-II [PTHR13693] (1-81)